Protein AF-L0DTU7-F1 (afdb_monomer)

Secondary structure (DSSP, 8-state):
-------HHHHHHHHHT--GGGEEEEE-SSTTSPPEEEEEEEEE-TTSPEEEEEEEEEE-GGG--EEEEEEEE--

Foldseek 3Di:
DDDLPADPVLVVVQVVPDDPVQWDDWDDPDPPGWIKTWGWDFGLGPVSDTAGWIWIWTQDPPSPDIDTPDIDGDD

Organism: Thioalkalivibrio nitratireducens (strain DSM 14787 / UNIQEM 213 / ALEN2) (NCBI:txid1255043)

pLDDT: mean 91.8, std 7.83, range [54.0, 98.25]

InterPro domains:
  IPR031451 mRNA interferase toxin MqsR [PF15723] (1-71)
  IPR038493 Toxin MqsR superfamily [G3DSA:3.30.2310.40] (1-74)

Nearest PDB structures (foldseek):
  5kux-assembly1_A  TM=7.219E-01  e=3.598E+00  synthetic construct
  5kuy-assembly1_G  TM=4.196E-01  e=9.562E-01  synthetic construct
  2w9p-assembly9_I  TM=4.389E-01  e=7.608E+00  Solanum tuberosum

Structure (mmCIF, N/CA/C/O backbone):
data_AF-L0DTU7-F1
#
_entry.id   AF-L0DTU7-F1
#
loop_
_atom_site.group_PDB
_atom_site.id
_atom_site.type_symbol
_atom_site.label_atom_id
_atom_site.label_alt_id
_atom_site.label_comp_id
_atom_site.label_asym_id
_atom_site.label_entity_id
_atom_site.label_seq_id
_atom_site.pdbx_PDB_ins_code
_atom_site.Cartn_x
_atom_site.Cartn_y
_atom_site.Cartn_z
_atom_site.occupancy
_atom_site.B_iso_or_equiv
_atom_site.auth_seq_id
_atom_site.auth_comp_id
_atom_site.auth_asym_id
_atom_site.auth_atom_id
_atom_site.pdbx_PDB_model_num
ATOM 1 N N . MET A 1 1 ? -1.002 17.227 -8.007 1.00 54.00 1 MET A N 1
ATOM 2 C CA . MET A 1 1 ? -0.659 15.815 -7.745 1.00 54.00 1 MET A CA 1
ATOM 3 C C . MET A 1 1 ? -0.971 15.084 -9.031 1.00 54.00 1 MET A C 1
ATOM 5 O O . MET A 1 1 ? -2.130 15.071 -9.421 1.00 54.00 1 MET A O 1
ATOM 9 N N . GLU A 1 2 ? 0.052 14.652 -9.759 1.00 66.94 2 GLU A N 1
ATOM 10 C CA . GLU A 1 2 ? -0.122 14.007 -11.064 1.00 66.94 2 GLU A CA 1
ATOM 11 C C . GLU A 1 2 ? -0.235 12.495 -10.877 1.00 66.94 2 GLU A C 1
ATOM 13 O O . GLU A 1 2 ? 0.473 11.912 -10.055 1.00 66.94 2 GLU A O 1
ATOM 18 N N . ASN A 1 3 ? -1.140 11.865 -11.624 1.00 74.44 3 ASN A N 1
ATOM 19 C CA . ASN A 1 3 ? -1.240 10.413 -11.643 1.00 74.44 3 ASN A CA 1
ATOM 20 C C . ASN A 1 3 ? 0.005 9.838 -12.322 1.00 74.44 3 ASN A C 1
ATOM 22 O O . ASN A 1 3 ? 0.312 10.186 -13.459 1.00 74.44 3 ASN A O 1
ATOM 26 N N . LEU A 1 4 ? 0.686 8.918 -11.639 1.00 82.69 4 LEU A N 1
ATOM 27 C CA . LEU A 1 4 ? 1.951 8.314 -12.077 1.00 82.69 4 LEU A CA 1
ATOM 28 C C . LEU A 1 4 ? 1.809 7.354 -13.280 1.00 82.69 4 LEU A C 1
ATOM 30 O O . LEU A 1 4 ? 2.764 6.676 -13.640 1.00 82.69 4 LEU A O 1
ATOM 34 N N . GLY A 1 5 ? 0.617 7.246 -13.874 1.00 88.06 5 GLY A N 1
ATOM 35 C CA . GLY A 1 5 ? 0.324 6.330 -14.982 1.00 88.06 5 GLY A CA 1
ATOM 36 C C . GLY A 1 5 ? 0.185 4.856 -14.583 1.00 88.06 5 GLY A C 1
ATOM 37 O O . GLY A 1 5 ? 0.025 4.011 -15.459 1.00 88.06 5 GLY A O 1
ATOM 38 N N . TYR A 1 6 ? 0.237 4.534 -13.286 1.00 90.56 6 TYR A N 1
ATOM 39 C CA . TYR A 1 6 ? 0.060 3.167 -12.790 1.00 90.56 6 TYR A CA 1
ATOM 40 C C . TYR A 1 6 ? -1.371 2.702 -13.031 1.00 90.56 6 TYR A C 1
ATOM 42 O O . TYR A 1 6 ? -2.328 3.397 -12.677 1.00 90.56 6 TYR A O 1
ATOM 50 N N . ARG A 1 7 ? -1.519 1.499 -13.583 1.00 91.62 7 ARG A N 1
ATOM 51 C CA . ARG A 1 7 ? -2.814 0.822 -13.628 1.00 91.62 7 ARG A CA 1
ATOM 52 C C . ARG A 1 7 ? -3.084 0.135 -12.286 1.00 91.62 7 ARG A C 1
ATOM 54 O O . ARG A 1 7 ? -2.136 -0.138 -11.544 1.00 91.62 7 ARG A O 1
ATOM 61 N N . PRO A 1 8 ? -4.345 -0.189 -11.959 1.00 91.62 8 PRO A N 1
ATOM 62 C CA . PRO A 1 8 ? -4.669 -0.904 -10.725 1.00 91.62 8 PRO A CA 1
ATOM 63 C C . PRO A 1 8 ? -3.856 -2.192 -10.530 1.00 91.62 8 PRO A C 1
ATOM 65 O O . PRO A 1 8 ? -3.431 -2.491 -9.419 1.00 91.62 8 PRO A O 1
ATOM 68 N N . GLU A 1 9 ? -3.570 -2.933 -11.601 1.00 92.38 9 GLU A N 1
ATOM 69 C CA . GLU A 1 9 ? -2.777 -4.165 -11.552 1.00 92.38 9 GLU A CA 1
ATOM 70 C C . GLU A 1 9 ? -1.311 -3.900 -11.189 1.00 92.38 9 GLU A C 1
ATOM 72 O O . GLU A 1 9 ? -0.687 -4.705 -10.497 1.00 92.38 9 GLU A O 1
ATOM 77 N N . ASP A 1 10 ? -0.757 -2.768 -11.628 1.00 92.19 10 ASP A N 1
ATOM 78 C CA . ASP A 1 10 ? 0.600 -2.343 -11.280 1.00 92.19 10 ASP A CA 1
ATOM 79 C C . ASP A 1 10 ? 0.673 -2.002 -9.783 1.00 92.19 10 ASP A C 1
ATOM 81 O O . ASP A 1 10 ? 1.577 -2.457 -9.081 1.00 92.19 10 ASP A O 1
ATOM 85 N N . VAL A 1 11 ? -0.344 -1.302 -9.266 1.00 93.56 11 VAL A N 1
ATOM 86 C CA . VAL A 1 11 ? -0.475 -1.014 -7.830 1.00 93.56 11 VAL A CA 1
ATOM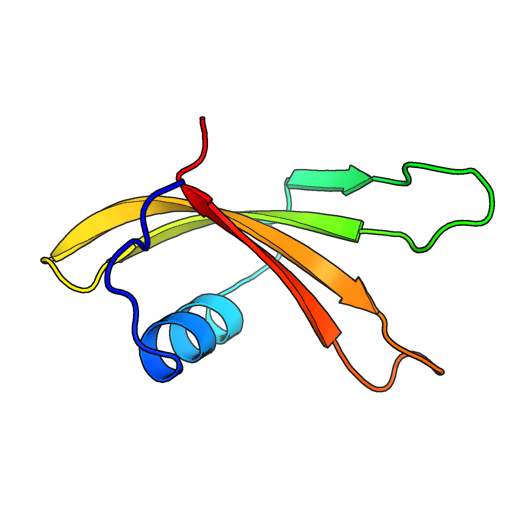 87 C C . VAL A 1 11 ? -0.602 -2.310 -7.027 1.00 93.56 11 VAL A C 1
ATOM 89 O O . VAL A 1 11 ? 0.148 -2.506 -6.076 1.00 93.56 11 VAL A O 1
ATOM 92 N N . HIS A 1 12 ? -1.483 -3.235 -7.419 1.00 94.12 12 HIS A N 1
ATOM 93 C CA . HIS A 1 12 ? -1.643 -4.514 -6.720 1.00 94.12 12 HIS A CA 1
ATOM 94 C C . HIS A 1 12 ? -0.347 -5.333 -6.687 1.00 94.12 12 HIS A C 1
ATOM 96 O O . HIS A 1 12 ? -0.001 -5.882 -5.642 1.00 94.12 12 HIS A O 1
ATOM 102 N N . ARG A 1 13 ? 0.398 -5.392 -7.800 1.00 94.00 13 ARG A N 1
ATOM 103 C CA . ARG A 1 13 ? 1.698 -6.078 -7.851 1.00 94.00 13 ARG A CA 1
ATOM 104 C C . ARG A 1 13 ? 2.734 -5.412 -6.950 1.00 94.00 13 ARG A C 1
ATOM 106 O O . ARG A 1 13 ? 3.468 -6.120 -6.268 1.00 94.00 13 ARG A O 1
ATOM 113 N N . CYS A 1 14 ? 2.775 -4.080 -6.912 1.00 95.12 14 CYS A N 1
ATOM 114 C CA . CYS A 1 14 ? 3.629 -3.345 -5.981 1.00 95.12 14 CYS A CA 1
ATOM 115 C C . CYS A 1 14 ? 3.284 -3.685 -4.526 1.00 95.12 14 CYS A C 1
ATOM 117 O O . CYS A 1 14 ? 4.175 -4.031 -3.753 1.00 95.12 14 CYS A O 1
ATOM 119 N N . LEU A 1 15 ? 2.000 -3.656 -4.161 1.00 95.75 15 LEU A N 1
ATOM 120 C CA . LEU A 1 15 ? 1.548 -3.984 -2.806 1.00 95.75 15 LEU A CA 1
ATOM 121 C C . LEU A 1 15 ? 1.895 -5.422 -2.410 1.00 95.75 15 LEU A C 1
ATOM 123 O O . LEU A 1 15 ? 2.355 -5.652 -1.297 1.00 95.75 15 LEU A O 1
ATOM 127 N N . ALA A 1 16 ? 1.741 -6.376 -3.329 1.00 95.25 16 ALA A N 1
ATOM 128 C CA . ALA A 1 16 ? 2.095 -7.777 -3.104 1.00 95.25 16 ALA A CA 1
ATOM 129 C C . ALA A 1 16 ? 3.610 -8.013 -2.933 1.00 95.25 16 ALA A C 1
ATOM 131 O O . ALA A 1 16 ? 4.007 -9.064 -2.440 1.00 95.25 16 ALA A O 1
ATOM 132 N N . SER A 1 17 ? 4.450 -7.054 -3.340 1.00 95.06 17 SER A N 1
ATOM 133 C CA . SER A 1 17 ? 5.911 -7.109 -3.189 1.00 95.06 17 SER A CA 1
ATOM 134 C C . SER A 1 17 ? 6.429 -6.476 -1.891 1.00 95.06 17 SER A C 1
ATOM 136 O O . SER A 1 17 ? 7.623 -6.569 -1.595 1.00 95.06 17 SER A O 1
ATOM 138 N N . LEU A 1 18 ? 5.552 -5.824 -1.116 1.00 96.94 18 LEU A N 1
ATOM 139 C CA . LEU A 1 18 ? 5.928 -5.230 0.164 1.00 96.94 18 LEU A CA 1
ATOM 140 C C . LEU A 1 18 ? 6.394 -6.306 1.151 1.00 96.94 18 LEU A C 1
ATOM 142 O O . LEU A 1 18 ? 5.906 -7.433 1.161 1.00 96.94 18 LEU A O 1
ATOM 146 N N . ASN A 1 19 ? 7.352 -5.928 1.991 1.00 97.06 19 ASN A N 1
ATOM 147 C CA . ASN A 1 19 ? 7.933 -6.768 3.031 1.00 97.06 19 ASN A CA 1
ATOM 148 C C . ASN A 1 19 ? 8.434 -5.868 4.169 1.00 97.06 19 ASN A C 1
ATOM 150 O O . ASN A 1 19 ? 8.355 -4.639 4.082 1.00 97.06 19 ASN A O 1
ATOM 154 N N . GLU A 1 20 ? 8.947 -6.475 5.232 1.00 97.31 20 GLU A N 1
ATOM 155 C CA . GLU A 1 20 ? 9.403 -5.785 6.434 1.00 97.31 20 GLU A CA 1
ATOM 156 C C . GLU A 1 20 ? 10.543 -4.787 6.188 1.00 97.31 20 GLU A C 1
ATOM 158 O O . GLU A 1 20 ? 10.617 -3.782 6.888 1.00 97.31 20 GLU A O 1
ATOM 163 N N . CYS A 1 21 ? 11.391 -4.992 5.174 1.00 97.94 21 CYS A N 1
ATOM 164 C CA . CYS A 1 21 ? 12.473 -4.058 4.848 1.00 97.94 21 CYS A C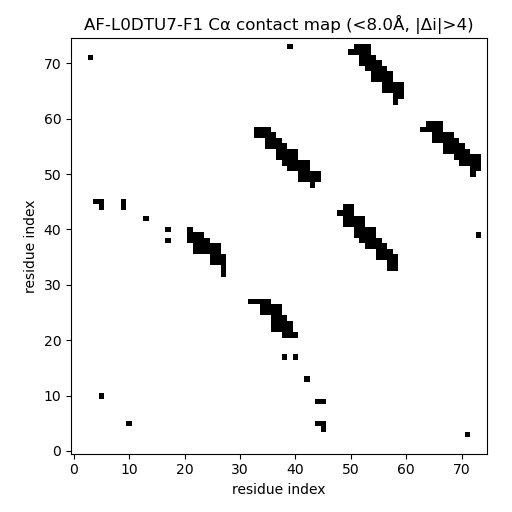A 1
ATOM 165 C C . CYS A 1 21 ? 11.960 -2.744 4.249 1.00 97.94 21 CYS A C 1
ATOM 167 O O . CYS A 1 21 ? 12.678 -1.747 4.266 1.00 97.94 21 CYS A O 1
ATOM 169 N N . HIS A 1 22 ? 10.735 -2.735 3.718 1.00 98.25 22 HIS A N 1
ATOM 170 C CA . HIS A 1 22 ? 10.095 -1.527 3.205 1.00 98.25 22 HIS A CA 1
ATOM 171 C C . HIS A 1 22 ? 9.392 -0.725 4.301 1.00 98.25 22 HIS A C 1
ATOM 173 O O . HIS A 1 22 ? 9.026 0.423 4.061 1.00 98.25 22 HIS A O 1
ATOM 179 N N . PHE A 1 23 ? 9.155 -1.306 5.482 1.00 98.25 23 PHE A N 1
ATOM 180 C CA . PHE A 1 23 ? 8.477 -0.607 6.569 1.00 98.25 23 PHE A CA 1
ATOM 181 C C . PHE A 1 23 ? 9.329 0.563 7.062 1.00 98.25 23 PHE A C 1
ATOM 183 O O . PHE A 1 23 ? 10.494 0.399 7.420 1.00 98.25 23 PHE A O 1
ATOM 190 N N . HIS A 1 24 ? 8.728 1.747 7.103 1.00 98.00 24 HIS A N 1
ATOM 191 C CA . HIS A 1 24 ? 9.394 2.955 7.563 1.00 98.00 24 HIS A CA 1
ATOM 192 C C . HIS A 1 24 ? 8.942 3.343 8.974 1.00 98.00 24 HIS A C 1
ATOM 194 O O . HIS A 1 24 ? 9.776 3.533 9.859 1.00 98.00 24 HIS A O 1
ATOM 200 N N . ARG A 1 25 ? 7.628 3.469 9.195 1.00 97.94 25 ARG A N 1
ATOM 201 C CA . ARG A 1 25 ? 7.038 3.815 10.499 1.00 97.94 25 ARG A CA 1
ATOM 202 C C . ARG A 1 25 ? 5.528 3.584 10.511 1.00 97.94 25 ARG A C 1
ATOM 204 O O . ARG A 1 25 ? 4.901 3.565 9.455 1.00 97.94 25 ARG A O 1
ATOM 211 N N . SER A 1 26 ? 4.949 3.544 11.707 1.00 97.81 26 SER A N 1
ATOM 212 C CA . SER A 1 26 ? 3.507 3.703 11.915 1.00 97.81 26 SER A CA 1
ATOM 213 C C . SER A 1 26 ? 3.213 5.122 12.404 1.00 97.81 26 SER A C 1
ATOM 215 O O . SER A 1 26 ? 3.930 5.651 13.254 1.00 97.81 26 SER A O 1
ATOM 217 N N . GLU A 1 27 ? 2.165 5.753 11.884 1.00 96.81 27 GLU A N 1
ATOM 218 C CA . GLU A 1 27 ? 1.756 7.107 12.259 1.00 96.81 27 GLU A CA 1
ATOM 219 C C . GLU A 1 27 ? 0.251 7.196 12.542 1.00 96.81 27 GLU A C 1
ATOM 221 O O . GLU A 1 27 ? -0.567 6.494 11.945 1.00 96.81 27 GLU A O 1
ATOM 226 N N . GLN A 1 28 ? -0.109 8.080 13.471 1.00 96.38 28 GLN A N 1
ATOM 227 C CA . GLN A 1 28 ? -1.482 8.366 13.867 1.00 96.38 28 GLN A CA 1
ATOM 228 C C . GLN A 1 28 ? -1.649 9.889 13.908 1.00 96.38 28 GLN A C 1
ATOM 230 O O . GLN A 1 28 ? -0.883 10.578 14.579 1.00 96.38 28 GLN A O 1
ATOM 235 N N . TYR A 1 29 ? -2.619 10.428 13.167 1.00 89.94 29 TYR A N 1
ATOM 236 C CA . TYR A 1 29 ? -2.826 11.884 13.093 1.00 89.94 29 TYR A CA 1
ATOM 237 C C . TYR A 1 29 ? -3.651 12.428 14.266 1.00 89.94 29 TYR A C 1
ATOM 239 O O . TYR A 1 29 ? -3.503 13.584 14.649 1.00 89.94 29 TYR A O 1
ATOM 247 N N . GLU A 1 30 ? -4.504 11.588 14.848 1.00 93.88 30 GLU A N 1
ATOM 248 C CA . GLU A 1 30 ? -5.353 11.902 15.997 1.00 93.88 30 GLU A CA 1
ATOM 249 C C . GLU A 1 30 ? -5.302 10.723 16.966 1.00 93.88 30 GLU A C 1
ATOM 251 O O . GLU A 1 30 ? -5.308 9.581 16.515 1.00 93.88 30 GLU A O 1
ATOM 256 N N . ALA A 1 31 ? -5.309 10.962 18.281 1.00 91.75 31 ALA A N 1
ATOM 257 C CA . ALA A 1 31 ? -5.153 9.899 19.286 1.00 91.75 31 ALA A CA 1
ATOM 258 C C . ALA A 1 31 ? -6.212 8.779 19.185 1.00 91.75 31 ALA A C 1
ATOM 260 O O . ALA A 1 31 ? -5.950 7.631 19.539 1.00 91.75 31 ALA A O 1
ATOM 261 N N . SER A 1 32 ? -7.408 9.100 18.684 1.00 91.50 32 SER A N 1
ATOM 262 C CA . SER A 1 32 ? -8.502 8.152 18.426 1.00 91.50 32 SER A CA 1
ATOM 263 C C . SER A 1 32 ? -8.610 7.711 16.961 1.00 91.50 32 SER A C 1
ATOM 265 O O . SER A 1 32 ? -9.529 6.975 16.605 1.00 91.50 32 SER A O 1
ATOM 267 N N . GLY A 1 33 ? -7.724 8.197 16.093 1.00 90.81 33 GLY A N 1
ATOM 268 C CA . GLY A 1 33 ? -7.719 7.888 14.669 1.00 90.81 33 GLY A CA 1
ATOM 269 C C . GLY A 1 33 ? -7.163 6.493 14.375 1.00 90.81 33 GLY A C 1
ATOM 270 O O . GLY A 1 33 ? -6.589 5.842 15.249 1.00 90.81 33 GLY A O 1
ATOM 271 N N . PRO A 1 34 ? -7.297 5.999 13.136 1.00 93.44 34 PRO A N 1
ATOM 272 C CA . PRO A 1 34 ? -6.641 4.761 12.749 1.00 93.44 34 PRO A CA 1
ATOM 273 C C . PRO A 1 34 ? -5.121 4.948 12.711 1.00 93.44 34 PRO A C 1
ATOM 275 O O . PRO A 1 34 ? -4.622 6.02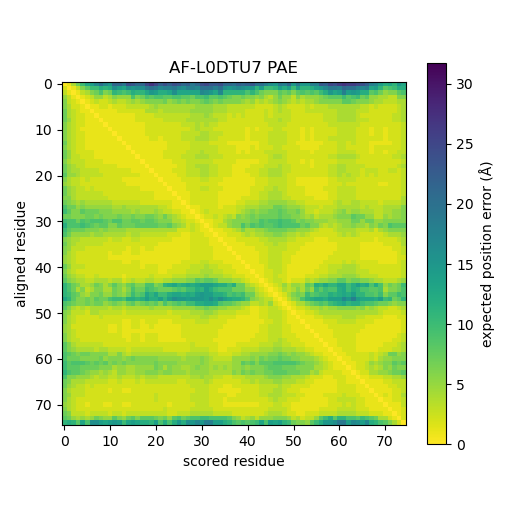4 12.373 1.00 93.44 34 PRO A O 1
ATOM 278 N N . TRP A 1 35 ? -4.399 3.870 13.000 1.00 95.81 35 TRP A N 1
ATOM 279 C CA . TRP A 1 35 ? -2.984 3.772 12.670 1.00 95.81 35 TRP A CA 1
ATOM 280 C C . TRP A 1 35 ? -2.801 3.600 11.167 1.00 95.81 35 TRP A C 1
ATOM 282 O O . TRP A 1 35 ? -3.589 2.917 10.502 1.00 95.81 35 TRP A O 1
ATOM 292 N N . PHE A 1 36 ? -1.746 4.218 10.653 1.00 97.88 36 PHE A N 1
ATOM 293 C CA . PHE A 1 36 ? -1.293 4.059 9.286 1.00 97.88 36 PHE A CA 1
ATOM 294 C C . PHE A 1 36 ? 0.136 3.545 9.276 1.00 97.88 36 PHE A C 1
ATOM 296 O O . PHE A 1 36 ? 1.014 4.179 9.855 1.00 97.88 36 PHE A O 1
ATOM 303 N N . ASP A 1 37 ? 0.372 2.455 8.562 1.00 97.81 37 ASP A N 1
ATOM 304 C CA . ASP A 1 37 ? 1.714 1.955 8.310 1.00 97.81 37 ASP A CA 1
ATOM 305 C C . ASP A 1 37 ? 2.233 2.544 7.003 1.00 97.81 37 ASP A C 1
ATOM 307 O O . ASP A 1 37 ? 1.563 2.515 5.964 1.00 97.81 37 ASP A O 1
ATOM 311 N N . VAL A 1 38 ? 3.427 3.115 7.083 1.00 98.06 38 VAL A N 1
ATOM 312 C CA . VAL A 1 38 ? 4.122 3.769 5.984 1.00 98.06 38 VAL A CA 1
ATOM 313 C C . VAL A 1 38 ? 5.244 2.865 5.508 1.00 98.06 38 VAL A C 1
ATOM 315 O O . VAL A 1 38 ? 6.086 2.435 6.299 1.00 98.06 38 VAL A O 1
ATOM 318 N N . TYR A 1 39 ? 5.276 2.637 4.202 1.00 98.25 39 TYR A N 1
ATOM 319 C CA . TYR A 1 39 ? 6.282 1.844 3.520 1.00 98.25 39 TYR A CA 1
ATOM 320 C C . T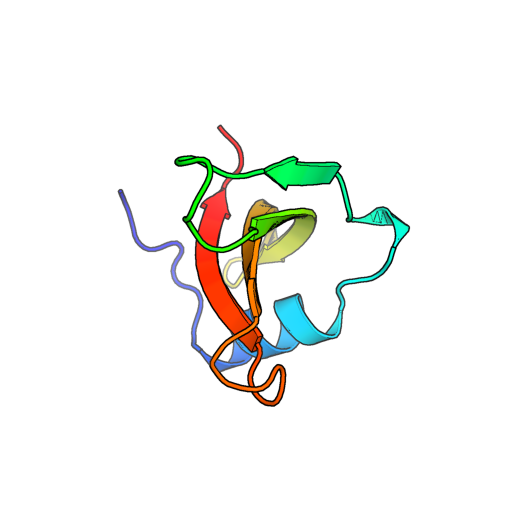YR A 1 39 ? 6.949 2.670 2.428 1.00 98.25 39 TYR A C 1
ATOM 322 O O . TYR A 1 39 ? 6.263 3.378 1.686 1.00 98.25 39 TYR A O 1
ATOM 330 N N . HIS A 1 40 ? 8.271 2.564 2.322 1.00 97.81 40 HIS A N 1
ATOM 331 C CA . HIS A 1 40 ? 9.051 3.138 1.230 1.00 97.81 40 HIS A CA 1
ATOM 332 C C . HIS A 1 40 ? 9.579 1.994 0.362 1.00 97.81 40 HIS A C 1
ATOM 334 O O . HIS A 1 40 ? 10.263 1.094 0.851 1.00 97.81 40 HIS A O 1
ATOM 340 N N . VAL A 1 41 ? 9.234 1.996 -0.925 1.00 96.19 41 VAL A N 1
ATOM 341 C CA . VAL A 1 41 ? 9.582 0.912 -1.854 1.00 96.19 41 VAL A CA 1
ATOM 342 C C . VAL A 1 41 ? 10.106 1.469 -3.168 1.00 96.19 41 VAL A C 1
ATOM 344 O O . VAL A 1 41 ? 9.536 2.394 -3.737 1.00 96.19 41 VAL A O 1
ATOM 347 N N . ARG A 1 42 ? 11.192 0.882 -3.674 1.00 95.00 42 ARG A N 1
ATOM 348 C CA . ARG A 1 42 ? 11.688 1.150 -5.028 1.00 95.00 42 ARG A CA 1
ATOM 349 C C . ARG A 1 42 ? 10.987 0.206 -5.989 1.00 95.00 42 ARG A C 1
ATOM 351 O O . ARG A 1 42 ? 11.169 -1.005 -5.886 1.00 95.00 42 ARG A O 1
ATOM 358 N N . TYR A 1 43 ? 10.197 0.742 -6.910 1.00 93.69 43 TYR A N 1
ATOM 359 C CA . TYR A 1 43 ? 9.379 -0.070 -7.806 1.00 93.69 43 TYR A CA 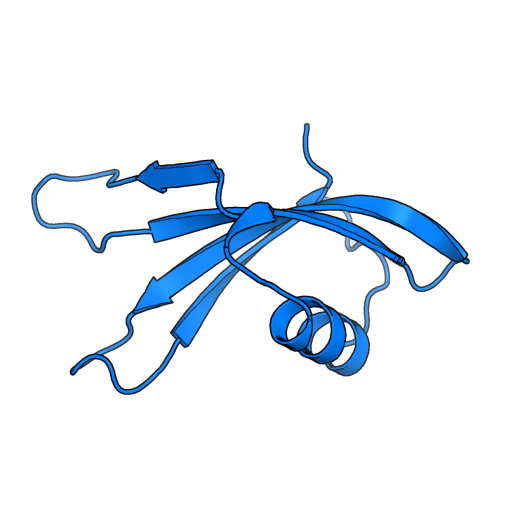1
ATOM 360 C C . TYR A 1 43 ? 9.563 0.351 -9.260 1.00 93.69 43 TYR A C 1
ATOM 362 O O . TYR A 1 43 ? 9.604 1.540 -9.571 1.00 93.69 43 TYR A O 1
ATOM 370 N N . ALA A 1 44 ? 9.687 -0.629 -10.155 1.00 90.12 44 ALA A N 1
ATOM 371 C CA . ALA A 1 44 ? 9.728 -0.375 -11.589 1.00 90.12 44 ALA A CA 1
ATOM 372 C C . ALA A 1 44 ? 8.325 0.033 -12.055 1.00 90.12 44 ALA A C 1
ATOM 374 O O . ALA A 1 44 ? 7.412 -0.792 -12.125 1.00 90.12 44 ALA A O 1
ATOM 375 N N . GLY A 1 45 ? 8.153 1.328 -12.307 1.00 79.19 45 GLY A N 1
ATOM 376 C CA . GLY A 1 45 ? 6.898 1.902 -12.750 1.00 79.19 45 GLY A CA 1
ATOM 377 C C . GLY A 1 45 ? 6.558 1.551 -14.201 1.00 79.19 45 GLY A C 1
ATOM 378 O O . GLY A 1 45 ? 7.355 0.952 -14.921 1.00 79.19 45 GLY A O 1
ATOM 379 N N . PRO A 1 46 ? 5.374 1.962 -14.675 1.00 79.62 46 PRO A N 1
ATOM 380 C CA . PRO A 1 46 ? 4.857 1.613 -16.001 1.00 79.62 46 PRO A CA 1
ATOM 381 C C . PRO A 1 46 ? 5.677 2.164 -17.181 1.00 79.62 46 PRO A C 1
ATOM 383 O O . PRO A 1 46 ? 5.461 1.737 -18.311 1.00 79.62 46 PRO A O 1
ATOM 386 N N . ALA A 1 47 ? 6.595 3.103 -16.942 1.00 77.69 47 ALA A N 1
ATOM 387 C CA . ALA A 1 47 ? 7.492 3.675 -17.950 1.00 77.69 47 ALA A CA 1
ATOM 388 C C . ALA A 1 47 ? 8.931 3.121 -17.862 1.00 77.69 47 ALA A C 1
ATOM 390 O O . ALA A 1 47 ? 9.862 3.790 -18.303 1.00 77.69 47 ALA A O 1
ATOM 391 N N . ASP A 1 48 ? 9.123 1.966 -17.213 1.00 74.38 48 ASP A N 1
ATOM 392 C CA . ASP A 1 48 ? 10.424 1.337 -16.914 1.00 74.38 48 ASP A CA 1
ATOM 393 C C . ASP A 1 48 ? 11.386 2.196 -16.064 1.00 74.38 48 ASP A C 1
ATOM 395 O O . ASP A 1 48 ? 12.526 1.813 -15.797 1.00 74.38 48 ASP A O 1
ATOM 399 N N . ALA A 1 49 ? 10.920 3.346 -15.574 1.00 83.56 49 ALA A N 1
ATOM 400 C CA . ALA A 1 49 ? 11.611 4.145 -14.576 1.00 83.56 49 ALA A CA 1
ATOM 401 C C . ALA A 1 49 ? 11.376 3.558 -13.177 1.00 83.56 49 ALA A C 1
ATOM 403 O O . ALA A 1 49 ? 10.255 3.183 -12.829 1.00 83.56 49 ALA A O 1
ATOM 404 N N . VAL A 1 50 ? 12.430 3.500 -12.360 1.00 90.12 50 VAL A N 1
ATOM 405 C CA . VAL A 1 50 ? 12.303 3.129 -10.945 1.00 90.12 50 VAL A CA 1
ATOM 406 C C . VAL A 1 50 ? 11.811 4.342 -10.167 1.00 90.12 50 VAL A C 1
ATOM 408 O O . VAL A 1 50 ? 12.513 5.347 -10.081 1.00 90.12 50 VAL A O 1
ATOM 411 N N . ASP A 1 51 ? 10.621 4.227 -9.586 1.00 91.69 51 ASP A N 1
ATOM 412 C CA . ASP A 1 51 ? 10.068 5.215 -8.670 1.00 91.69 51 ASP A CA 1
ATOM 413 C C . ASP A 1 51 ? 10.419 4.841 -7.222 1.00 91.69 51 ASP A C 1
ATOM 415 O O . ASP A 1 51 ? 10.334 3.675 -6.831 1.00 91.69 51 ASP A O 1
ATOM 419 N N . GLU A 1 52 ? 10.775 5.836 -6.412 1.00 94.00 52 GLU A N 1
ATOM 420 C CA . GLU A 1 52 ? 10.768 5.723 -4.950 1.00 94.00 52 GLU A CA 1
ATOM 421 C C . GLU A 1 52 ? 9.352 6.040 -4.478 1.00 94.00 52 GLU A C 1
ATOM 423 O O . GLU A 1 52 ? 8.878 7.165 -4.627 1.00 94.00 52 GLU A O 1
ATOM 428 N N . LEU A 1 53 ? 8.628 5.027 -4.011 1.00 95.50 53 LEU A N 1
ATOM 429 C CA . LEU A 1 53 ? 7.214 5.123 -3.683 1.00 95.50 53 LEU A CA 1
ATOM 430 C C . LEU A 1 53 ? 7.002 5.187 -2.177 1.00 95.50 53 LEU A C 1
ATOM 432 O O . LEU A 1 53 ? 7.452 4.319 -1.432 1.00 95.50 53 LEU A O 1
ATOM 436 N N . TYR A 1 54 ? 6.204 6.166 -1.773 1.00 96.81 54 TYR A N 1
ATOM 437 C CA . TYR A 1 54 ? 5.570 6.257 -0.473 1.00 96.81 54 TYR A CA 1
ATOM 438 C C . TYR A 1 54 ? 4.204 5.565 -0.536 1.00 96.81 54 TYR A C 1
ATOM 440 O O . TYR A 1 54 ? 3.295 5.987 -1.266 1.00 96.81 54 TYR A O 1
ATOM 448 N N . VAL A 1 55 ? 4.051 4.502 0.251 1.00 97.38 55 VAL A N 1
ATOM 449 C CA . VAL A 1 55 ? 2.820 3.718 0.357 1.00 97.38 55 VAL A CA 1
ATOM 450 C C . VAL A 1 55 ? 2.307 3.781 1.785 1.00 97.38 55 VAL A C 1
ATOM 452 O O . VAL A 1 55 ? 3.035 3.485 2.727 1.00 97.38 55 VAL A O 1
ATOM 455 N N . LYS A 1 56 ? 1.034 4.142 1.952 1.00 97.75 56 LYS A N 1
ATOM 456 C CA . LYS A 1 56 ? 0.386 4.215 3.263 1.00 97.75 56 LYS A CA 1
ATOM 457 C C . LYS A 1 56 ? -0.797 3.270 3.325 1.00 97.75 56 LYS A C 1
ATOM 459 O O . LYS A 1 56 ? -1.739 3.414 2.542 1.00 97.75 56 LYS A O 1
ATOM 464 N N . LEU A 1 57 ? -0.757 2.338 4.267 1.00 97.75 57 LEU A N 1
ATOM 465 C CA . LEU A 1 57 ? -1.787 1.331 4.494 1.00 97.75 57 LEU A CA 1
ATOM 466 C C . LEU A 1 57 ? -2.430 1.544 5.860 1.00 97.75 57 LEU A C 1
ATOM 468 O O . LEU A 1 57 ? -1.788 2.014 6.792 1.00 97.75 57 LEU A O 1
ATOM 472 N N . LYS A 1 58 ? -3.702 1.184 5.994 1.00 96.62 58 LYS A N 1
ATOM 473 C CA . LYS A 1 58 ? -4.349 1.047 7.303 1.00 96.62 58 LYS A CA 1
ATOM 474 C C . LYS A 1 58 ? -5.203 -0.205 7.345 1.00 96.62 58 LYS A C 1
ATOM 476 O O . LYS A 1 58 ? -5.696 -0.661 6.311 1.00 96.62 58 LYS A O 1
ATOM 481 N N . LEU A 1 59 ? -5.452 -0.705 8.547 1.00 95.75 59 LEU A N 1
ATOM 482 C CA . LEU A 1 59 ? -6.468 -1.726 8.750 1.00 95.75 59 LEU A CA 1
ATOM 483 C C . LEU A 1 59 ? -7.865 -1.106 8.633 1.00 95.75 59 LEU A C 1
ATOM 485 O O . LEU A 1 59 ? -8.159 -0.031 9.161 1.00 95.75 59 LEU A O 1
ATOM 489 N N . GLY A 1 60 ? -8.722 -1.787 7.884 1.00 91.94 60 GLY A N 1
ATOM 490 C CA . GLY A 1 60 ? -10.152 -1.546 7.830 1.00 91.94 60 GLY A CA 1
ATOM 491 C C . GLY A 1 60 ? -10.878 -2.162 9.033 1.00 91.94 60 GLY A C 1
ATOM 492 O O . GLY A 1 60 ? -10.248 -2.701 9.947 1.00 91.94 60 GLY A O 1
ATOM 493 N N . PRO A 1 61 ? -12.220 -2.106 9.043 1.00 89.38 61 PRO A N 1
ATOM 494 C CA . PRO A 1 61 ? -13.029 -2.649 10.129 1.00 89.38 61 PRO A CA 1
ATOM 495 C C . PRO A 1 61 ? -12.697 -4.116 10.435 1.00 89.38 61 PRO A C 1
ATOM 497 O O . PRO A 1 61 ? -12.499 -4.923 9.524 1.00 89.38 61 PRO A O 1
ATOM 500 N N . ASN A 1 62 ? -12.651 -4.454 11.727 1.00 89.25 62 ASN A N 1
ATOM 501 C CA . ASN A 1 62 ? -12.360 -5.799 12.243 1.00 89.25 62 ASN A CA 1
ATOM 502 C C . ASN A 1 62 ? -11.017 -6.400 11.782 1.00 89.25 62 ASN A C 1
ATOM 504 O O . ASN A 1 62 ? -10.833 -7.609 11.883 1.00 89.25 62 ASN A O 1
ATOM 508 N N . CYS A 1 63 ? -10.094 -5.582 11.262 1.00 89.12 63 CYS A N 1
ATOM 509 C CA . CYS A 1 63 ? -8.800 -6.028 10.737 1.00 89.12 63 CYS A CA 1
ATOM 510 C C . CYS A 1 63 ? -8.905 -7.043 9.581 1.00 89.12 63 CYS A C 1
ATOM 512 O O . CYS A 1 63 ? -7.974 -7.807 9.345 1.00 89.12 63 CYS A O 1
ATOM 514 N N . LEU A 1 64 ? -10.026 -7.053 8.850 1.00 92.12 64 LEU A N 1
ATOM 515 C CA . LEU A 1 64 ? -10.262 -7.997 7.746 1.00 92.12 64 LEU A CA 1
ATOM 516 C C . LEU A 1 64 ? -9.817 -7.468 6.380 1.00 92.12 64 LEU A C 1
ATOM 518 O O . LEU A 1 64 ? -9.649 -8.237 5.438 1.00 92.12 64 LEU A O 1
ATOM 522 N N . VAL A 1 65 ? -9.665 -6.151 6.255 1.00 93.44 65 VAL A N 1
ATOM 523 C CA . VAL A 1 65 ? -9.338 -5.476 4.996 1.00 93.44 65 VAL A CA 1
ATOM 524 C C . VAL A 1 65 ? -8.133 -4.581 5.22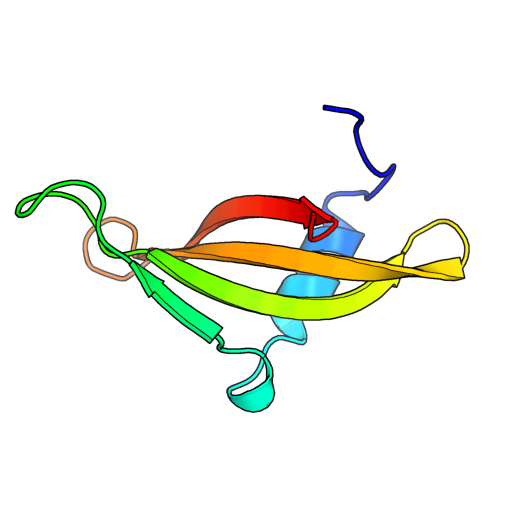3 1.00 93.44 65 VAL A C 1
ATOM 526 O O . VAL A 1 65 ? -8.085 -3.859 6.215 1.00 93.44 65 VAL A O 1
ATOM 529 N N . VAL A 1 66 ? -7.187 -4.583 4.287 1.00 93.69 66 VAL A N 1
ATO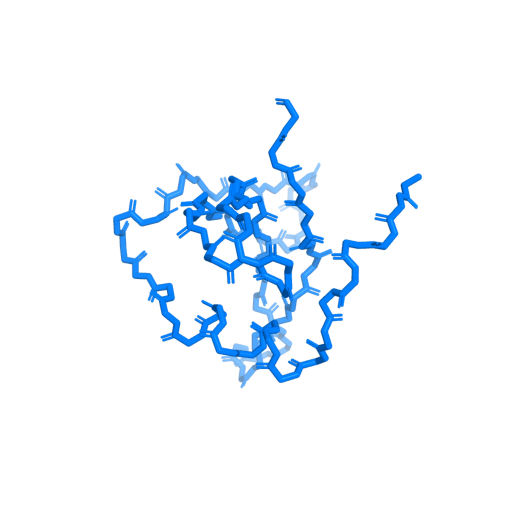M 530 C CA . VAL A 1 66 ? -6.129 -3.571 4.220 1.00 93.69 66 VAL A CA 1
ATOM 531 C C . VAL A 1 66 ? -6.571 -2.488 3.243 1.00 93.69 66 VAL A C 1
ATOM 533 O O . VAL A 1 66 ? -6.935 -2.777 2.105 1.00 93.69 66 VAL A O 1
ATOM 536 N N . VAL A 1 67 ? -6.570 -1.236 3.691 1.00 95.81 67 VAL A N 1
ATOM 537 C CA . VAL A 1 67 ? -6.969 -0.079 2.887 1.00 95.81 67 VAL A CA 1
ATOM 538 C C . VAL A 1 67 ? -5.724 0.679 2.447 1.00 95.81 67 VAL A C 1
ATOM 540 O O . VAL A 1 67 ? -4.950 1.141 3.287 1.00 95.81 67 VAL A O 1
ATOM 543 N N . LEU A 1 68 ? -5.572 0.864 1.135 1.00 96.62 68 LEU A N 1
ATOM 544 C CA . LEU A 1 68 ? -4.571 1.755 0.557 1.00 96.62 68 LEU A CA 1
ATOM 545 C C . LEU A 1 68 ? -4.998 3.214 0.758 1.00 96.62 68 LEU A C 1
ATOM 547 O O . LEU A 1 68 ? -5.930 3.693 0.117 1.00 96.62 68 LEU A O 1
ATOM 551 N N . ALA A 1 69 ? -4.327 3.915 1.667 1.00 95.81 69 ALA A N 1
ATOM 552 C CA . ALA A 1 69 ? -4.604 5.311 1.988 1.00 95.81 69 ALA A CA 1
ATOM 553 C C . ALA A 1 69 ? -3.782 6.288 1.136 1.00 95.81 69 ALA A C 1
ATOM 555 O O . ALA A 1 69 ? -4.226 7.407 0.877 1.00 95.81 69 ALA A O 1
ATOM 556 N N . SER A 1 70 ? -2.568 5.914 0.728 1.00 95.06 70 SER A N 1
ATOM 557 C CA . SER A 1 70 ? -1.724 6.747 -0.139 1.00 95.06 70 SER A CA 1
ATOM 558 C C . SER A 1 70 ? -0.790 5.889 -0.984 1.00 95.06 70 SER A C 1
ATOM 560 O O . SER A 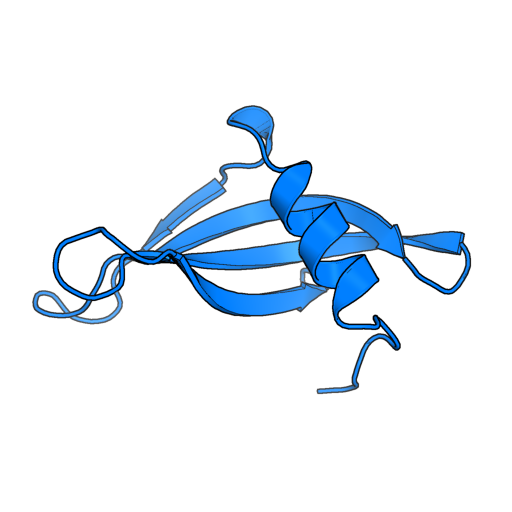1 70 ? -0.275 4.882 -0.506 1.00 95.06 70 SER A O 1
ATOM 562 N N . PHE A 1 71 ? -0.581 6.311 -2.229 1.00 95.12 71 PHE A N 1
ATOM 563 C CA . PHE A 1 71 ? 0.368 5.724 -3.171 1.00 95.12 71 PHE A CA 1
ATOM 564 C C . PHE A 1 71 ? 0.884 6.841 -4.080 1.00 95.12 71 PHE A C 1
ATOM 566 O O . PHE A 1 71 ? 0.140 7.356 -4.916 1.00 95.12 71 PHE A O 1
ATOM 573 N N . HIS A 1 72 ? 2.119 7.284 -3.871 1.00 93.88 72 HIS A N 1
ATOM 574 C CA . HIS A 1 72 ? 2.743 8.339 -4.674 1.00 93.88 72 HIS A CA 1
ATOM 575 C C . HIS A 1 72 ? 4.267 8.281 -4.558 1.00 93.88 72 HIS A C 1
ATOM 577 O O . HIS A 1 72 ? 4.792 7.557 -3.721 1.00 93.88 72 HIS A O 1
ATOM 583 N N . ARG A 1 73 ? 4.987 9.069 -5.364 1.00 91.94 73 ARG A N 1
ATOM 584 C CA . ARG A 1 73 ? 6.441 9.223 -5.210 1.00 91.94 73 ARG A CA 1
ATOM 585 C C . ARG A 1 73 ? 6.786 9.832 -3.852 1.00 91.94 73 ARG A C 1
ATOM 587 O O . ARG A 1 73 ? 6.072 10.731 -3.393 1.00 91.94 73 ARG A O 1
ATOM 594 N N . GLU A 1 74 ? 7.850 9.348 -3.227 1.00 86.38 74 GLU A N 1
ATOM 595 C CA . GLU A 1 74 ? 8.478 10.007 -2.085 1.00 86.38 74 GLU A CA 1
ATOM 596 C C . GLU A 1 74 ? 8.897 11.433 -2.497 1.00 86.38 74 GLU A C 1
ATOM 598 O O . GLU A 1 74 ? 9.210 11.682 -3.665 1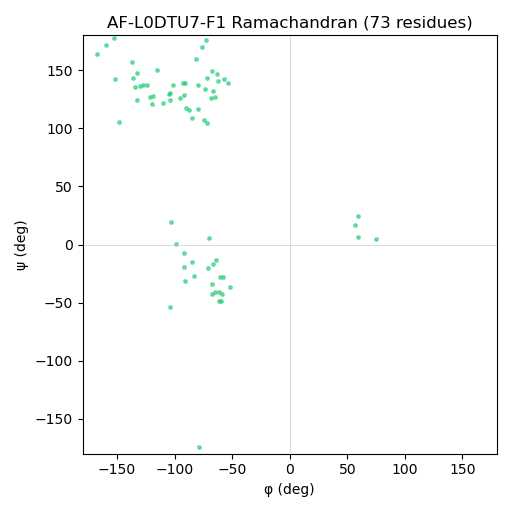.00 86.38 74 GLU A O 1
ATOM 603 N N . ARG A 1 75 ? 8.758 12.395 -1.579 1.00 75.56 75 ARG A N 1
ATOM 604 C CA . ARG A 1 75 ? 9.024 13.819 -1.832 1.00 75.56 75 ARG A CA 1
ATOM 605 C C . ARG A 1 75 ? 10.385 14.223 -1.309 1.00 75.56 75 ARG A C 1
ATOM 607 O O . ARG A 1 75 ? 10.716 13.762 -0.198 1.00 75.56 75 ARG A O 1
#

Solvent-accessible surface area (backbone atoms only — not comparable to full-atom values): 4640 Å² total; per-residue (Å²): 139,79,84,85,72,65,49,74,66,54,50,52,54,53,60,73,67,62,53,78,89,26,56,72,49,75,49,59,93,42,99,87,49,69,60,31,45,32,29,52,45,81,41,77,41,83,82,75,46,74,42,54,30,35,36,29,36,27,69,39,78,95,70,77,41,81,40,83,75,42,79,45,69,62,130

Mean predicted aligned error: 3.86 Å

Sequence (75 aa):
MENLGYRPEDVHRCLASLNECHFHRSEQYEASGPWFDVYHVRYAGPADAVDELYVKLKLGPNCLVVVLASFHRER

Radius of gyration: 12.88 Å; Cα contacts (8 Å, |Δi|>4): 114; chains: 1; bounding box: 26×24×37 Å